Protein AF-A0A635JCV9-F1 (afdb_monomer)

Secondary structure (DSSP, 8-state):
-PPPPHHHHHHHHHHHHHHHHSTTS--HHHHHHHHHHHHHHHHHHHHHHHHHHHHHHHT--TT-TTTTSPPPHHHHHHHHHHHHTS-GGGHHHHHHHHHHHHT--HHHHHHHHHHTTSS-HHHHHHHHT-----

Foldseek 3Di:
DDDQDPVNLVVVLVVLVVVLVVPDPADPVRNVVSVVVNVVSVVVVVVVLQVQLVVQLVVDDPQQNNESPDDDPVLLVVLVVVVVPDDLVCNLVCLVVSCNVNSYQSLVSLVSVVVVVSDPPVVSVVSVPPDDDD

Mean predicted aligned error: 12.08 Å

Organism: Salmonella diarizonae (NCBI:txid59204)

Nearest PDB structures (foldseek):
  7lq4-assembly1_A  TM=3.399E-01  e=4.304E+00  Rubrobacter radiotolerans

Structure (mmCIF, N/CA/C/O backbone):
data_AF-A0A635JCV9-F1
#
_entry.id   AF-A0A635JCV9-F1
#
loop_
_atom_site.group_PDB
_atom_site.id
_atom_site.type_symbol
_atom_site.label_atom_id
_atom_site.label_alt_id
_atom_site.label_comp_id
_atom_site.label_asym_id
_atom_site.label_entity_id
_atom_site.label_seq_id
_atom_site.pdbx_PDB_ins_code
_atom_site.Cartn_x
_atom_site.Cartn_y
_atom_site.Cartn_z
_atom_site.occupancy
_atom_site.B_iso_or_equiv
_atom_site.auth_seq_id
_atom_site.auth_comp_id
_atom_site.auth_asym_id
_atom_site.auth_atom_id
_atom_site.pdbx_PDB_model_num
ATOM 1 N N . MET A 1 1 ? 9.361 24.421 -21.810 1.00 44.59 1 MET A N 1
ATOM 2 C CA . MET A 1 1 ? 9.298 22.979 -22.130 1.00 44.59 1 MET A CA 1
ATOM 3 C C . MET A 1 1 ? 7.906 22.465 -21.790 1.00 44.59 1 MET A C 1
ATOM 5 O O . MET A 1 1 ? 7.407 22.843 -20.732 1.00 44.59 1 MET A O 1
ATOM 9 N N . PRO A 1 2 ? 7.251 21.688 -22.666 1.00 59.66 2 PRO A N 1
ATOM 10 C CA . PRO A 1 2 ? 5.960 21.081 -22.352 1.00 59.66 2 PRO A CA 1
ATOM 11 C C . PRO A 1 2 ? 6.106 20.142 -21.145 1.00 59.66 2 PRO A C 1
ATOM 13 O O . PRO A 1 2 ? 7.031 19.335 -21.096 1.00 59.66 2 PRO A O 1
ATOM 16 N N . LYS A 1 3 ? 5.221 20.279 -20.152 1.00 76.88 3 LYS A N 1
ATOM 17 C CA . LYS A 1 3 ? 5.193 19.402 -18.975 1.00 76.88 3 LYS A CA 1
ATOM 18 C C . LYS A 1 3 ? 4.425 18.134 -19.332 1.00 76.88 3 LYS A C 1
ATOM 20 O O . LYS A 1 3 ? 3.281 18.217 -19.772 1.00 76.88 3 LYS A O 1
ATOM 25 N N . LEU A 1 4 ? 5.054 16.979 -19.148 1.00 77.00 4 LEU A N 1
ATOM 26 C CA . LEU A 1 4 ? 4.407 15.690 -19.362 1.00 77.00 4 LEU A CA 1
ATOM 27 C C . LEU A 1 4 ? 3.353 15.456 -18.269 1.00 77.00 4 LEU A C 1
ATOM 29 O O . LEU A 1 4 ? 3.616 15.678 -17.088 1.00 77.00 4 LEU A O 1
ATOM 33 N N . THR A 1 5 ? 2.158 15.008 -18.648 1.00 85.56 5 THR A N 1
ATOM 34 C CA . THR A 1 5 ? 1.140 14.578 -17.673 1.00 85.56 5 THR A CA 1
ATOM 35 C C . THR A 1 5 ? 1.467 13.182 -17.128 1.00 85.56 5 THR A C 1
ATOM 37 O O . THR A 1 5 ? 2.112 12.389 -17.814 1.00 85.56 5 THR A O 1
ATOM 40 N N . LYS A 1 6 ? 0.972 12.834 -15.926 1.00 80.62 6 LYS A N 1
ATOM 41 C CA . LYS A 1 6 ? 1.190 11.499 -15.323 1.00 80.62 6 LYS A CA 1
ATOM 42 C C . LYS A 1 6 ? 0.763 10.361 -16.264 1.00 80.62 6 LYS A C 1
ATOM 44 O O . LYS A 1 6 ? 1.511 9.418 -16.476 1.00 80.62 6 LYS A O 1
ATOM 49 N N . LYS A 1 7 ? -0.392 10.514 -16.921 1.00 85.25 7 LYS A N 1
ATOM 50 C CA . LYS A 1 7 ? -0.913 9.545 -17.899 1.00 85.25 7 LYS A CA 1
ATOM 51 C C . LYS A 1 7 ? 0.005 9.379 -19.116 1.00 85.25 7 LYS A C 1
ATOM 53 O O . LYS A 1 7 ? 0.166 8.276 -19.629 1.00 85.25 7 LYS A O 1
ATOM 58 N N . GLN A 1 8 ? 0.601 10.473 -19.594 1.00 85.56 8 GLN A N 1
ATOM 59 C CA . GLN A 1 8 ? 1.569 10.417 -20.692 1.00 85.56 8 GLN A CA 1
ATOM 60 C C . GLN A 1 8 ? 2.868 9.726 -20.264 1.00 85.56 8 GLN A C 1
ATOM 62 O O . GLN A 1 8 ? 3.436 8.984 -21.060 1.00 85.56 8 GLN A O 1
ATOM 67 N N . PHE A 1 9 ? 3.307 9.933 -19.021 1.00 86.38 9 PHE A N 1
ATOM 68 C CA . PHE A 1 9 ? 4.483 9.272 -18.459 1.00 86.38 9 PHE A CA 1
ATOM 69 C C . PHE A 1 9 ? 4.281 7.758 -18.307 1.00 86.38 9 PHE A C 1
ATOM 71 O O . PHE A 1 9 ? 5.086 6.987 -18.820 1.00 86.38 9 PHE A O 1
ATOM 78 N N . GLU A 1 10 ? 3.172 7.325 -17.701 1.00 85.44 10 GLU A N 1
ATOM 79 C CA . GLU A 1 10 ? 2.833 5.898 -17.568 1.00 85.44 10 GLU A CA 1
ATOM 80 C C . GLU A 1 10 ? 2.704 5.220 -18.938 1.00 85.44 10 GLU A C 1
ATOM 82 O O . GLU A 1 10 ? 3.252 4.142 -19.160 1.00 85.44 10 GLU A O 1
ATOM 87 N N . SER A 1 11 ? 2.052 5.883 -19.901 1.00 88.44 11 SER A N 1
ATOM 88 C CA . SER A 1 11 ? 1.952 5.366 -21.270 1.00 88.44 11 SER A CA 1
ATOM 89 C C . SER A 1 11 ? 3.322 5.200 -21.931 1.00 88.44 11 SER A C 1
ATOM 91 O O . SER A 1 11 ? 3.526 4.238 -22.669 1.00 88.44 11 SER A O 1
ATOM 93 N N . LEU A 1 12 ? 4.261 6.116 -21.679 1.00 86.94 12 LEU A N 1
ATOM 94 C CA . LEU A 1 12 ? 5.624 6.015 -22.194 1.00 86.94 12 LEU A CA 1
ATOM 95 C C . LEU A 1 12 ? 6.391 4.866 -21.527 1.00 86.94 12 LEU A C 1
ATOM 97 O O . LEU A 1 12 ? 7.044 4.099 -22.229 1.00 86.94 12 LEU A O 1
ATOM 101 N N . ARG A 1 13 ? 6.274 4.716 -20.202 1.00 87.06 13 ARG A N 1
ATOM 102 C CA . ARG A 1 13 ? 6.903 3.634 -19.428 1.00 87.06 13 ARG A CA 1
ATOM 103 C C . ARG A 1 13 ? 6.471 2.256 -19.935 1.00 87.06 13 ARG A C 1
ATOM 105 O O . ARG A 1 13 ? 7.323 1.407 -20.180 1.00 87.06 13 ARG A O 1
ATOM 112 N N . ILE A 1 14 ? 5.170 2.070 -20.168 1.00 87.88 14 ILE A N 1
ATOM 113 C CA . ILE A 1 14 ? 4.611 0.827 -20.724 1.00 87.88 14 ILE A CA 1
ATOM 114 C C . ILE A 1 14 ? 5.164 0.571 -22.127 1.00 87.88 14 ILE A C 1
ATOM 116 O O . ILE A 1 14 ? 5.719 -0.492 -22.373 1.00 87.88 14 ILE A O 1
ATOM 120 N N . LYS A 1 15 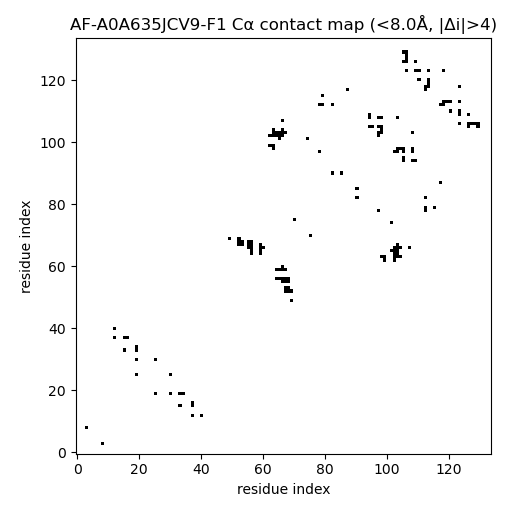? 5.124 1.568 -23.021 1.00 88.06 15 LYS A N 1
ATOM 121 C CA . LYS A 1 15 ? 5.655 1.425 -24.389 1.00 88.06 15 LYS A CA 1
ATOM 122 C C . LYS A 1 15 ? 7.141 1.066 -24.419 1.00 88.06 15 LYS A C 1
ATOM 124 O O . LYS A 1 15 ? 7.553 0.284 -25.267 1.00 88.06 15 LYS A O 1
ATOM 129 N N . LEU A 1 16 ? 7.944 1.637 -23.519 1.00 85.19 16 LEU A N 1
ATOM 130 C CA . LEU A 1 16 ? 9.365 1.299 -23.387 1.00 85.19 16 LEU A CA 1
ATOM 131 C C . LEU A 1 16 ? 9.560 -0.146 -22.910 1.00 85.19 16 LEU A C 1
ATOM 133 O O . LEU A 1 16 ? 10.458 -0.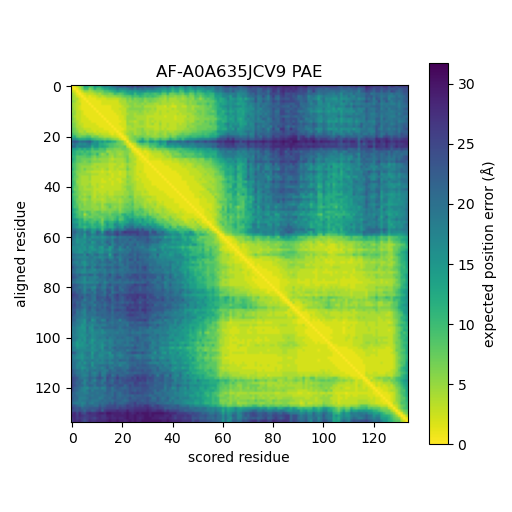830 -23.396 1.00 85.19 16 LEU A O 1
ATOM 137 N N . SER A 1 17 ? 8.716 -0.616 -21.988 1.00 86.31 17 SER A N 1
ATOM 138 C CA . SER A 1 17 ? 8.720 -2.004 -21.521 1.00 86.31 17 SER A CA 1
ATOM 139 C C . SER A 1 17 ? 8.308 -2.978 -22.631 1.00 86.31 17 SER A C 1
ATOM 141 O O . SER A 1 17 ? 9.022 -3.947 -22.877 1.00 86.31 17 SER A O 1
ATOM 143 N N . ASP A 1 18 ? 7.242 -2.674 -23.374 1.00 85.81 18 ASP A N 1
ATOM 144 C CA . ASP A 1 18 ? 6.771 -3.481 -24.507 1.00 85.81 18 ASP A CA 1
ATOM 145 C C . ASP A 1 18 ? 7.845 -3.603 -25.597 1.00 85.81 18 ASP A C 1
ATOM 147 O O . ASP A 1 18 ? 8.090 -4.689 -26.123 1.00 85.81 18 ASP A O 1
ATOM 151 N N . LEU A 1 19 ? 8.544 -2.500 -25.896 1.00 83.38 19 LEU A N 1
ATOM 152 C CA . LEU A 1 19 ? 9.650 -2.482 -26.855 1.00 83.38 19 LEU A CA 1
ATOM 153 C C . LEU A 1 19 ? 10.812 -3.391 -26.418 1.00 83.38 19 LEU A C 1
ATOM 155 O O . LEU A 1 19 ? 11.506 -3.954 -27.260 1.00 83.38 19 LEU A O 1
ATOM 159 N N . LEU A 1 20 ? 11.026 -3.544 -25.108 1.00 78.88 20 LEU A N 1
ATOM 160 C CA . LEU A 1 20 ? 12.043 -4.434 -24.551 1.00 78.88 20 LEU A CA 1
ATOM 161 C C . LEU A 1 20 ? 11.634 -5.915 -24.639 1.00 78.88 20 LEU A C 1
ATOM 163 O O . LEU A 1 20 ? 12.502 -6.774 -24.786 1.00 78.88 20 LEU A O 1
ATOM 167 N N . VAL A 1 21 ? 10.338 -6.218 -24.508 1.00 78.38 21 VAL A N 1
ATOM 168 C CA . VAL A 1 21 ? 9.788 -7.588 -24.531 1.00 78.38 21 VAL A CA 1
ATOM 169 C C . VAL A 1 21 ? 9.669 -8.122 -25.964 1.00 78.38 21 VAL A C 1
ATOM 171 O O . VAL A 1 21 ? 9.893 -9.309 -26.198 1.00 78.38 21 VAL A O 1
ATOM 174 N N . CYS A 1 22 ? 9.393 -7.254 -26.938 1.00 70.69 22 CYS A N 1
ATOM 175 C CA . CYS A 1 22 ? 9.376 -7.580 -28.366 1.00 70.69 22 CYS A CA 1
ATOM 176 C C . CYS A 1 22 ? 10.816 -7.678 -28.916 1.00 70.69 22 CYS A C 1
ATOM 178 O O . CYS A 1 22 ? 11.342 -6.760 -29.541 1.00 70.69 22 CYS A O 1
ATOM 180 N N . TYR A 1 23 ? 11.466 -8.804 -28.619 1.00 59.91 23 TYR A N 1
ATOM 181 C CA . TYR A 1 23 ? 12.923 -8.994 -28.611 1.00 59.91 23 TYR A CA 1
ATOM 182 C C . TYR A 1 23 ? 13.624 -9.067 -29.984 1.00 59.91 23 TYR A C 1
ATOM 184 O O . TYR A 1 23 ? 14.855 -9.096 -30.036 1.00 59.91 23 TYR A O 1
ATOM 192 N N . ASP A 1 24 ? 12.890 -9.087 -31.098 1.00 64.69 24 ASP A N 1
ATOM 193 C CA . ASP A 1 24 ? 13.456 -9.560 -32.371 1.00 64.69 24 ASP A CA 1
ATOM 194 C C . ASP A 1 24 ? 14.170 -8.486 -33.211 1.00 64.69 24 ASP A C 1
ATOM 196 O O . ASP A 1 24 ? 14.879 -8.826 -34.156 1.00 64.69 24 ASP A O 1
ATOM 200 N N . PHE A 1 25 ? 14.028 -7.195 -32.881 1.00 66.12 25 PHE A N 1
ATOM 201 C CA . PHE A 1 25 ? 14.506 -6.104 -33.751 1.00 66.12 25 PHE A CA 1
ATOM 202 C C . PHE A 1 25 ? 15.398 -5.052 -33.076 1.00 66.12 25 PHE A C 1
ATOM 204 O O . PHE A 1 25 ? 15.794 -4.087 -33.727 1.00 66.12 25 PHE A O 1
ATOM 211 N N . VAL A 1 26 ? 15.733 -5.217 -31.789 1.00 72.69 26 VAL A N 1
ATOM 212 C CA . VAL A 1 26 ? 16.506 -4.217 -31.030 1.00 72.69 26 VAL A CA 1
ATOM 213 C C . VAL A 1 26 ? 17.968 -4.670 -30.840 1.00 72.69 26 VAL A C 1
ATOM 215 O O . VAL A 1 26 ? 18.222 -5.703 -30.197 1.00 72.69 26 VAL A O 1
ATOM 218 N N . PRO A 1 27 ? 18.958 -3.913 -31.353 1.00 82.06 27 PRO A N 1
ATOM 219 C CA . PRO A 1 27 ? 20.380 -4.144 -31.098 1.00 82.06 27 PRO A CA 1
ATOM 220 C C . PRO A 1 27 ? 20.720 -4.221 -29.601 1.00 82.06 27 PRO A C 1
ATOM 222 O O . PRO A 1 27 ? 20.022 -3.673 -28.750 1.00 82.06 27 PRO A O 1
ATOM 225 N N . ALA A 1 28 ? 21.799 -4.926 -29.252 1.00 78.25 28 ALA A N 1
ATOM 226 C CA . ALA A 1 28 ? 22.190 -5.124 -27.851 1.00 78.25 28 ALA A CA 1
ATOM 227 C C . ALA A 1 28 ? 22.504 -3.803 -27.117 1.00 78.25 28 ALA A C 1
ATOM 229 O O . ALA A 1 28 ? 22.186 -3.670 -25.937 1.00 78.25 28 ALA A O 1
ATOM 230 N N . GLU A 1 29 ? 23.084 -2.829 -27.820 1.00 79.50 29 GLU A N 1
ATOM 231 C CA . GLU A 1 29 ? 23.387 -1.492 -27.294 1.00 79.50 29 GLU A CA 1
ATOM 232 C C . GLU A 1 29 ? 22.103 -0.702 -26.993 1.00 79.50 29 GLU A C 1
ATOM 234 O O . GLU A 1 29 ? 21.908 -0.228 -25.872 1.00 79.50 29 GLU A O 1
ATOM 239 N N . ASP A 1 30 ? 21.159 -0.690 -27.937 1.00 81.56 30 ASP A N 1
ATOM 240 C CA . ASP A 1 30 ? 19.849 -0.051 -27.772 1.00 81.56 30 ASP A CA 1
ATOM 241 C C . ASP A 1 30 ? 19.025 -0.691 -26.643 1.00 81.56 30 ASP A C 1
ATOM 243 O O . ASP A 1 30 ? 18.295 -0.003 -25.926 1.00 81.56 30 ASP A O 1
ATOM 247 N N . ARG A 1 31 ? 19.180 -2.001 -26.407 1.00 81.44 31 ARG A N 1
ATOM 248 C CA . ARG A 1 31 ? 18.541 -2.696 -25.277 1.00 81.44 31 ARG A CA 1
ATOM 249 C C . ARG A 1 31 ? 19.020 -2.186 -23.922 1.00 81.44 31 ARG A C 1
ATOM 251 O O . ARG A 1 31 ? 18.197 -2.036 -23.018 1.00 81.44 31 ARG A O 1
ATOM 258 N N . GLU A 1 32 ? 20.314 -1.928 -23.751 1.00 85.88 32 GLU A N 1
ATOM 259 C CA . GLU A 1 32 ? 20.816 -1.409 -22.473 1.00 85.88 32 GLU A CA 1
ATOM 260 C C . GLU A 1 32 ? 20.427 0.058 -22.264 1.00 85.88 32 GLU A C 1
ATOM 262 O O . GLU A 1 32 ? 20.108 0.459 -21.139 1.00 85.88 32 GLU A O 1
ATOM 267 N N . ILE A 1 33 ? 20.348 0.835 -23.348 1.00 86.88 33 ILE A N 1
ATOM 268 C CA . ILE A 1 33 ? 19.808 2.198 -23.321 1.00 86.88 33 ILE A CA 1
ATOM 269 C C . ILE A 1 33 ? 18.343 2.178 -22.865 1.00 86.88 33 ILE A C 1
ATOM 271 O O . ILE A 1 33 ? 17.978 2.916 -21.949 1.00 86.88 33 ILE A O 1
ATOM 275 N N . LEU A 1 34 ? 17.513 1.293 -23.424 1.00 84.31 34 LEU A N 1
ATOM 276 C CA . LEU A 1 34 ? 16.106 1.143 -23.033 1.00 84.31 34 LEU A CA 1
ATOM 277 C C . LEU A 1 34 ? 15.951 0.701 -21.574 1.00 84.31 34 LEU A C 1
ATOM 279 O O . LEU A 1 34 ? 15.156 1.283 -20.837 1.00 84.31 34 LEU A O 1
ATOM 283 N N . ARG A 1 35 ? 16.741 -0.280 -21.119 1.00 86.06 35 ARG A N 1
ATOM 284 C CA . ARG A 1 35 ? 16.755 -0.707 -19.707 1.00 86.06 35 ARG A CA 1
ATOM 285 C C . ARG A 1 35 ? 17.125 0.438 -18.778 1.00 86.06 35 ARG A C 1
ATOM 287 O O . ARG A 1 35 ? 16.480 0.631 -17.751 1.00 86.06 35 ARG A O 1
ATOM 294 N N . SER A 1 36 ? 18.145 1.207 -19.140 1.00 88.00 36 SER A N 1
ATOM 295 C CA . SER A 1 36 ? 18.578 2.368 -18.365 1.00 88.00 36 SER A CA 1
ATOM 296 C C . SER A 1 36 ? 17.506 3.458 -18.336 1.00 88.00 36 SER A C 1
ATOM 298 O O . SER A 1 36 ? 17.224 3.995 -17.267 1.00 88.00 36 SER A O 1
ATOM 300 N N . ALA A 1 37 ? 16.836 3.724 -19.460 1.00 87.88 37 ALA A N 1
ATOM 301 C CA . ALA A 1 37 ? 15.721 4.666 -19.531 1.00 87.88 37 ALA A CA 1
ATOM 302 C C . ALA A 1 37 ? 14.545 4.248 -18.631 1.00 87.88 37 ALA A C 1
ATOM 304 O O . ALA A 1 37 ? 13.986 5.094 -17.935 1.00 87.88 37 ALA A O 1
ATOM 305 N N . ILE A 1 38 ? 14.213 2.953 -18.582 1.00 85.81 38 ILE A N 1
ATOM 306 C CA . ILE A 1 38 ? 13.189 2.414 -17.674 1.00 85.81 38 ILE A CA 1
ATOM 307 C C . ILE A 1 38 ? 13.606 2.610 -16.209 1.00 85.81 38 ILE A C 1
ATOM 309 O O . ILE A 1 38 ? 12.833 3.158 -15.432 1.00 85.81 38 ILE A O 1
ATOM 313 N N . ARG A 1 39 ? 14.844 2.257 -15.827 1.00 88.75 39 ARG A N 1
ATOM 314 C CA . ARG A 1 39 ? 15.339 2.458 -14.446 1.00 88.75 39 ARG A CA 1
ATOM 315 C C . ARG A 1 39 ? 15.283 3.927 -14.017 1.00 88.75 39 ARG A C 1
ATOM 317 O O . ARG A 1 39 ? 14.936 4.227 -12.875 1.00 88.75 39 ARG A O 1
ATOM 324 N N . ILE A 1 40 ? 15.631 4.842 -14.923 1.00 89.31 40 ILE A N 1
ATOM 325 C CA . ILE A 1 40 ? 15.561 6.287 -14.675 1.00 89.31 40 ILE A CA 1
ATOM 326 C C . ILE A 1 40 ? 14.104 6.725 -14.507 1.00 89.31 40 ILE A C 1
ATOM 328 O O . ILE A 1 40 ? 13.804 7.451 -13.563 1.00 89.31 40 ILE A O 1
ATOM 332 N N . ALA A 1 41 ? 13.196 6.269 -15.374 1.00 85.69 41 ALA A N 1
ATOM 333 C CA . ALA A 1 41 ? 11.771 6.568 -15.261 1.00 85.69 41 ALA A CA 1
ATOM 334 C C . ALA A 1 41 ? 11.197 6.094 -13.913 1.00 85.69 41 ALA A C 1
ATOM 336 O O . ALA A 1 41 ? 10.550 6.874 -13.215 1.00 85.69 41 ALA A O 1
ATOM 337 N N . ASP A 1 42 ? 11.516 4.867 -13.504 1.00 84.81 42 ASP A N 1
ATOM 338 C CA . ASP A 1 42 ? 11.112 4.305 -12.212 1.00 84.81 42 ASP A CA 1
ATOM 339 C C . ASP A 1 42 ? 11.664 5.134 -11.043 1.00 84.81 42 ASP A C 1
ATOM 341 O O . ASP A 1 42 ? 10.948 5.452 -10.095 1.00 84.81 42 ASP A O 1
ATOM 345 N N . SER A 1 43 ? 12.928 5.556 -11.133 1.00 84.56 43 SER A N 1
ATOM 346 C CA . SER A 1 43 ? 13.569 6.391 -10.109 1.00 84.56 43 SER A CA 1
ATOM 347 C C . SER A 1 43 ? 12.919 7.774 -9.988 1.00 84.56 43 SER A C 1
ATOM 349 O O . SER A 1 43 ? 12.769 8.283 -8.878 1.00 84.56 43 SER A O 1
ATOM 351 N N . ILE A 1 44 ? 12.505 8.380 -11.107 1.00 85.50 44 ILE A N 1
ATOM 352 C CA . ILE A 1 44 ? 11.787 9.665 -11.120 1.00 85.50 44 ILE A CA 1
ATOM 353 C C . ILE A 1 44 ? 10.414 9.523 -10.452 1.00 85.50 44 ILE A C 1
ATOM 355 O O . ILE A 1 44 ? 10.025 10.396 -9.679 1.00 85.50 44 ILE A O 1
ATOM 359 N N . GLU A 1 45 ? 9.691 8.434 -10.717 1.00 82.19 45 GLU A N 1
ATOM 360 C CA . GLU A 1 45 ? 8.392 8.167 -10.089 1.00 82.19 45 GLU A CA 1
ATOM 361 C C . GLU A 1 45 ? 8.533 7.985 -8.571 1.00 82.19 45 GLU A C 1
ATOM 363 O O . GLU A 1 45 ? 7.836 8.651 -7.804 1.00 82.19 45 GLU A O 1
ATOM 368 N N . ILE A 1 46 ? 9.514 7.188 -8.134 1.00 80.69 46 ILE A 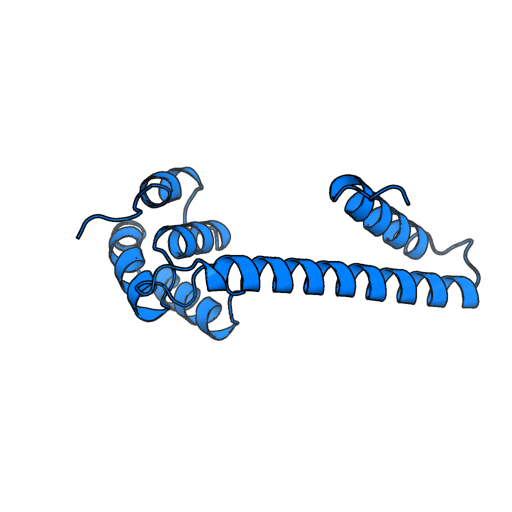N 1
ATOM 369 C CA . ILE A 1 46 ? 9.832 6.999 -6.712 1.00 80.69 46 ILE A CA 1
ATOM 370 C C . ILE A 1 46 ? 10.174 8.337 -6.044 1.00 80.69 46 ILE A C 1
ATOM 372 O O . ILE A 1 46 ? 9.714 8.604 -4.933 1.00 80.69 46 ILE A O 1
ATOM 376 N N . GLN A 1 47 ? 10.970 9.186 -6.698 1.00 78.88 47 GLN A N 1
ATOM 377 C CA . GLN A 1 47 ? 11.341 10.491 -6.151 1.00 78.88 47 GLN A CA 1
ATOM 378 C C . GLN A 1 47 ? 10.131 11.428 -6.048 1.00 78.88 47 GLN A C 1
ATOM 380 O O . GLN A 1 47 ? 9.936 12.052 -5.008 1.00 78.88 47 GLN A O 1
ATOM 385 N N . ALA A 1 48 ? 9.281 11.477 -7.075 1.00 80.06 48 ALA A N 1
ATOM 386 C CA . ALA A 1 48 ? 8.077 12.301 -7.067 1.00 80.06 48 ALA A CA 1
ATOM 387 C C . ALA A 1 48 ? 7.072 11.858 -5.987 1.00 80.06 48 ALA A C 1
ATOM 389 O O . ALA A 1 48 ? 6.421 12.699 -5.358 1.00 80.06 48 ALA A O 1
ATOM 390 N N . ASP A 1 49 ? 6.938 10.551 -5.744 1.00 78.81 49 ASP A N 1
ATOM 391 C CA . ASP A 1 49 ? 6.104 10.044 -4.654 1.00 78.81 49 ASP A CA 1
ATOM 392 C C . ASP A 1 49 ? 6.711 10.327 -3.276 1.00 78.81 49 ASP A C 1
ATOM 394 O O . ASP A 1 49 ? 5.962 10.669 -2.359 1.00 78.81 49 ASP A O 1
ATOM 398 N N . LYS A 1 50 ? 8.043 10.289 -3.130 1.00 74.81 50 LYS A N 1
ATOM 399 C CA . LYS A 1 50 ? 8.728 10.744 -1.907 1.00 74.81 50 LYS A CA 1
ATOM 400 C C . LYS A 1 50 ? 8.499 12.231 -1.645 1.00 74.81 50 LYS A C 1
ATOM 402 O O . LYS A 1 50 ? 8.084 12.581 -0.549 1.00 74.81 50 LYS A O 1
ATOM 407 N N . GLU A 1 51 ? 8.672 13.099 -2.640 1.00 75.00 51 GLU A N 1
ATOM 408 C CA . GLU A 1 51 ? 8.430 14.543 -2.491 1.00 75.00 51 GLU A CA 1
ATOM 409 C C . GLU A 1 51 ? 6.966 14.842 -2.132 1.00 75.00 51 GLU A C 1
ATOM 411 O O . GLU A 1 51 ? 6.681 15.663 -1.258 1.00 75.00 51 GLU A O 1
ATOM 416 N N . ARG A 1 52 ? 6.011 14.129 -2.749 1.00 73.50 52 ARG A N 1
ATOM 417 C CA . ARG A 1 52 ? 4.587 14.239 -2.401 1.00 73.50 52 ARG A CA 1
ATOM 418 C C . ARG A 1 52 ? 4.309 13.740 -0.982 1.00 73.50 52 ARG A C 1
ATOM 420 O O . ARG A 1 52 ? 3.474 14.323 -0.289 1.00 73.50 52 ARG A O 1
ATOM 427 N N . ALA A 1 53 ? 4.956 12.655 -0.565 1.00 67.50 53 ALA A N 1
ATOM 428 C CA . ALA A 1 53 ? 4.857 12.135 0.791 1.00 67.50 53 ALA A CA 1
ATOM 429 C C . ALA A 1 53 ? 5.417 13.134 1.813 1.00 67.50 53 ALA A C 1
ATOM 431 O O . ALA A 1 53 ? 4.762 13.404 2.813 1.00 67.50 53 ALA A O 1
ATOM 432 N N . GLU A 1 54 ? 6.562 13.754 1.528 1.00 65.94 54 GLU A N 1
ATOM 433 C CA . GLU A 1 54 ? 7.175 14.790 2.365 1.00 65.94 54 GLU A CA 1
ATOM 434 C C . GLU A 1 54 ? 6.318 16.060 2.453 1.00 65.94 54 GLU A C 1
ATOM 436 O O . GLU A 1 54 ? 6.178 16.636 3.532 1.00 65.94 54 GLU A O 1
ATOM 441 N N . GLU A 1 55 ? 5.704 16.504 1.351 1.00 67.75 55 GLU A N 1
ATOM 442 C CA . GLU A 1 55 ? 4.784 17.649 1.378 1.00 67.75 55 GLU A CA 1
ATOM 443 C C . GLU A 1 55 ? 3.537 17.351 2.225 1.00 67.75 55 GLU A C 1
ATOM 445 O O . GLU A 1 55 ? 3.078 18.205 2.989 1.00 67.75 55 GLU A O 1
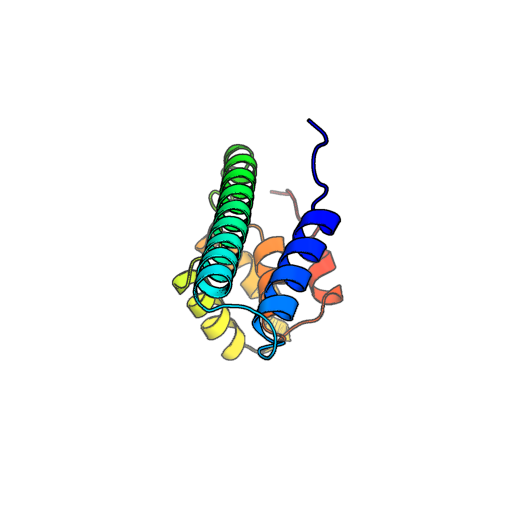ATOM 450 N N . LYS A 1 56 ? 3.001 16.129 2.125 1.00 62.47 56 LYS A N 1
ATOM 451 C CA . LYS A 1 56 ? 1.878 15.677 2.956 1.00 62.47 56 LYS A CA 1
ATOM 452 C C . LYS A 1 56 ? 2.277 15.537 4.425 1.00 62.47 56 LYS A C 1
ATOM 454 O O . LYS A 1 56 ? 1.514 15.973 5.278 1.00 62.47 56 LYS A O 1
ATOM 459 N N . ALA A 1 57 ? 3.474 15.024 4.708 1.00 59.81 57 ALA A N 1
ATOM 460 C CA . ALA A 1 57 ? 4.010 14.896 6.060 1.00 59.81 57 ALA A CA 1
ATOM 461 C C . ALA A 1 57 ? 4.234 16.267 6.724 1.00 59.81 57 ALA A C 1
ATOM 463 O O . ALA A 1 57 ? 3.916 16.445 7.893 1.00 59.81 57 ALA A O 1
ATOM 464 N N . LYS A 1 58 ? 4.682 17.287 5.977 1.00 59.59 58 LYS A N 1
ATOM 465 C CA . LYS A 1 58 ? 4.806 18.672 6.486 1.00 59.59 58 LYS A CA 1
ATOM 466 C C . LYS A 1 58 ? 3.468 19.311 6.877 1.00 59.59 58 LYS A C 1
ATOM 468 O O . LYS A 1 58 ? 3.459 20.264 7.649 1.00 59.59 58 LYS A O 1
ATOM 473 N N . LYS A 1 59 ? 2.352 18.817 6.333 1.00 63.19 59 LYS A N 1
ATOM 474 C CA . LYS A 1 59 ? 0.978 19.246 6.655 1.00 63.19 59 LYS A CA 1
ATOM 475 C C . LYS A 1 59 ? 0.255 18.245 7.566 1.00 63.19 59 LYS A C 1
ATOM 477 O O . LYS A 1 59 ? -0.945 18.403 7.788 1.00 63.19 59 LYS A O 1
ATOM 482 N N . ALA A 1 60 ? 0.942 17.203 8.039 1.00 62.72 60 ALA A N 1
ATOM 483 C CA . ALA A 1 60 ? 0.333 16.166 8.852 1.00 62.72 60 ALA A CA 1
ATOM 484 C C . ALA A 1 60 ? -0.044 16.715 10.232 1.00 62.72 60 ALA A C 1
ATOM 486 O O . ALA A 1 60 ? 0.698 17.481 10.847 1.00 62.72 60 ALA A O 1
ATOM 487 N N . ASP A 1 61 ? -1.218 16.309 10.705 1.00 71.62 61 ASP A N 1
ATOM 488 C CA . ASP A 1 61 ? -1.673 16.593 12.061 1.00 71.62 61 ASP A CA 1
ATOM 489 C C . ASP A 1 61 ? -0.662 16.012 13.073 1.00 71.62 61 ASP A C 1
ATOM 491 O O . ASP A 1 61 ? -0.256 14.857 12.906 1.00 71.62 61 ASP A O 1
ATOM 495 N N . PRO A 1 62 ? -0.267 16.746 14.132 1.00 76.06 62 PRO A N 1
ATOM 496 C CA . PRO A 1 62 ? 0.622 16.234 15.178 1.00 76.06 62 PRO A CA 1
ATOM 497 C C . PRO A 1 62 ? 0.175 14.906 15.811 1.00 76.06 62 PRO A C 1
ATOM 499 O O . PRO A 1 62 ? 1.009 14.165 16.326 1.00 76.06 62 PRO A O 1
ATOM 502 N N . ARG A 1 63 ? -1.125 14.582 15.774 1.00 78.38 63 ARG A N 1
ATOM 503 C CA . ARG A 1 63 ? -1.688 13.303 16.246 1.00 78.38 63 ARG A CA 1
ATOM 504 C C . ARG A 1 63 ? -1.334 12.122 15.337 1.00 78.38 63 ARG A C 1
ATOM 506 O O . ARG A 1 63 ? -1.352 10.979 15.789 1.00 78.38 63 ARG A O 1
ATOM 513 N N . TYR A 1 64 ? -1.019 12.391 14.071 1.00 82.94 64 TYR A N 1
ATOM 514 C CA . TYR A 1 64 ? -0.708 11.397 13.047 1.00 82.94 64 TYR A CA 1
ATOM 515 C C . TYR A 1 64 ? 0.580 11.775 12.294 1.00 82.94 64 TYR A C 1
ATOM 517 O O . TYR A 1 64 ? 0.529 12.099 11.104 1.00 82.94 64 TYR A O 1
ATOM 525 N N . PRO A 1 65 ? 1.749 11.718 12.960 1.00 81.88 65 PRO A N 1
ATOM 526 C CA . PRO A 1 65 ? 3.023 12.170 12.392 1.00 81.88 65 PRO A CA 1
ATOM 527 C C . PRO A 1 65 ? 3.454 11.384 11.145 1.00 81.88 65 PRO A C 1
ATOM 529 O O . PRO A 1 65 ? 4.203 11.902 10.322 1.00 81.88 65 PRO A O 1
ATOM 532 N N . ASN A 1 66 ? 2.948 10.159 10.973 1.00 84.38 66 ASN A N 1
ATOM 533 C CA . ASN A 1 66 ? 3.253 9.298 9.833 1.00 84.38 66 ASN A CA 1
ATOM 534 C C . ASN A 1 66 ? 2.207 9.399 8.711 1.00 84.38 66 ASN A C 1
ATOM 536 O O . ASN A 1 66 ? 2.231 8.625 7.748 1.00 84.38 66 ASN A O 1
ATOM 540 N N . ALA A 1 67 ? 1.270 10.350 8.796 1.00 80.81 67 ALA A N 1
ATOM 541 C CA . ALA A 1 67 ? 0.284 10.570 7.749 1.00 80.81 67 ALA A CA 1
ATOM 542 C C . ALA A 1 67 ? 0.959 11.009 6.437 1.00 80.81 67 ALA A C 1
ATOM 544 O O . ALA A 1 67 ? 1.609 12.047 6.350 1.00 80.81 67 ALA A O 1
ATOM 545 N N . GLY A 1 68 ? 0.775 10.206 5.387 1.00 74.25 68 GLY A N 1
ATOM 546 C CA . GLY A 1 68 ? 1.345 10.468 4.065 1.00 74.25 68 GLY A CA 1
ATOM 547 C C . GLY A 1 68 ? 2.774 9.961 3.863 1.00 74.25 68 GLY A C 1
ATOM 548 O O . GLY A 1 68 ? 3.223 9.967 2.721 1.00 74.25 68 GLY A O 1
ATOM 549 N N . ILE A 1 69 ? 3.446 9.462 4.905 1.00 81.88 69 ILE A N 1
ATOM 550 C CA . ILE A 1 69 ? 4.752 8.795 4.795 1.00 81.88 69 ILE A CA 1
ATOM 551 C C . ILE A 1 69 ? 4.563 7.419 4.123 1.00 81.88 69 ILE A C 1
ATOM 553 O O . ILE A 1 69 ? 3.547 6.759 4.379 1.00 81.88 69 ILE A O 1
ATOM 557 N N . PRO A 1 70 ? 5.486 6.943 3.263 1.00 84.38 70 PRO A N 1
ATOM 558 C CA . PRO A 1 70 ? 5.400 5.603 2.682 1.00 84.38 70 PRO A CA 1
ATOM 559 C C . PRO A 1 70 ? 5.328 4.525 3.770 1.00 84.38 70 PRO A C 1
ATOM 561 O O . PRO A 1 70 ? 5.946 4.663 4.826 1.00 84.38 70 PRO A O 1
ATOM 564 N N . TRP A 1 71 ? 4.542 3.475 3.537 1.00 86.31 71 TRP A N 1
ATOM 565 C CA . TRP A 1 71 ? 4.441 2.338 4.456 1.00 86.31 71 TRP A CA 1
ATOM 566 C C . TRP A 1 71 ? 5.770 1.593 4.534 1.00 86.31 71 TRP A C 1
ATOM 568 O O . TRP A 1 71 ? 6.357 1.296 3.495 1.00 86.31 71 TRP A O 1
ATOM 578 N N . GLN A 1 72 ? 6.219 1.305 5.751 1.00 87.75 72 GLN A N 1
ATOM 579 C CA . GLN A 1 72 ? 7.357 0.424 5.992 1.00 87.75 72 GLN A CA 1
ATOM 580 C C . GLN A 1 72 ? 6.902 -1.041 6.022 1.00 87.75 72 GLN A C 1
ATOM 582 O O . GLN A 1 72 ? 5.725 -1.337 6.256 1.00 87.75 72 GLN A O 1
ATOM 587 N N . ASP A 1 73 ? 7.833 -1.960 5.780 1.00 87.31 73 ASP A N 1
ATOM 588 C CA . ASP A 1 73 ? 7.552 -3.399 5.718 1.00 87.31 73 ASP A CA 1
ATOM 589 C C . ASP A 1 73 ? 7.118 -3.955 7.089 1.00 87.31 73 ASP A C 1
ATOM 591 O O . ASP A 1 73 ? 6.226 -4.798 7.196 1.00 87.31 73 ASP A O 1
ATOM 595 N N . GLU A 1 74 ? 7.647 -3.385 8.174 1.00 88.38 74 GLU A N 1
ATOM 596 C CA . GLU A 1 74 ? 7.264 -3.742 9.540 1.00 88.38 74 GLU A CA 1
ATOM 597 C C . GLU A 1 74 ? 5.832 -3.295 9.864 1.00 88.38 74 GLU A C 1
ATOM 599 O O . GLU A 1 74 ? 5.084 -4.018 10.524 1.00 88.38 74 GLU A O 1
ATOM 604 N N . GLU A 1 75 ? 5.419 -2.116 9.378 1.00 89.25 75 GLU A N 1
ATOM 605 C CA . GLU A 1 75 ? 4.040 -1.631 9.523 1.00 89.25 75 GLU A CA 1
ATOM 606 C C . GLU A 1 75 ? 3.069 -2.531 8.753 1.00 89.25 75 GLU A C 1
ATOM 608 O O . GLU A 1 75 ? 1.968 -2.809 9.229 1.00 89.25 75 GLU A O 1
ATOM 613 N N . TYR A 1 76 ? 3.482 -2.989 7.568 1.00 86.75 76 TYR A N 1
ATOM 614 C CA . TYR A 1 76 ? 2.713 -3.919 6.750 1.00 86.75 76 TYR A CA 1
ATOM 615 C C . TYR A 1 76 ? 2.495 -5.246 7.474 1.00 86.75 76 TYR A C 1
ATOM 617 O O . TYR A 1 76 ? 1.351 -5.669 7.638 1.00 86.75 76 TYR A O 1
ATOM 625 N N . THR A 1 77 ? 3.585 -5.852 7.944 1.00 88.50 77 THR A N 1
ATOM 626 C CA . THR A 1 77 ? 3.566 -7.132 8.658 1.00 88.50 77 THR A CA 1
ATOM 627 C C . THR A 1 77 ? 2.699 -7.040 9.909 1.00 88.50 77 THR A C 1
ATOM 629 O O . THR A 1 77 ? 1.847 -7.889 10.134 1.00 88.50 77 THR A O 1
ATOM 632 N N . LEU A 1 78 ? 2.817 -5.953 10.677 1.00 90.00 78 LEU A N 1
ATOM 633 C CA . LEU A 1 78 ? 2.009 -5.748 11.878 1.00 90.00 78 LEU A CA 1
ATOM 634 C C . LEU A 1 78 ? 0.510 -5.652 11.577 1.00 90.00 78 LEU A C 1
ATOM 636 O O . LEU A 1 78 ? -0.294 -6.215 12.320 1.00 90.00 78 LEU A O 1
ATOM 640 N N . VAL A 1 79 ? 0.120 -4.916 10.530 1.00 90.25 79 VAL A N 1
ATOM 641 C CA . VAL A 1 79 ? -1.295 -4.822 10.142 1.00 90.25 79 VAL A CA 1
ATOM 642 C C . VAL A 1 79 ? -1.794 -6.182 9.673 1.00 90.25 79 VAL A C 1
ATOM 644 O O . VAL A 1 79 ? -2.852 -6.600 10.126 1.00 90.25 79 VAL A O 1
ATOM 647 N N . HIS A 1 80 ? -1.031 -6.868 8.821 1.00 89.00 80 HIS A N 1
ATOM 648 C CA . HIS A 1 80 ? -1.371 -8.187 8.293 1.00 89.00 80 HIS A CA 1
ATOM 649 C C . HIS A 1 80 ? -1.557 -9.225 9.411 1.00 89.00 80 HIS A C 1
ATOM 651 O O . HIS A 1 80 ? -2.619 -9.831 9.520 1.00 89.00 80 HIS A O 1
ATOM 657 N N . ASP A 1 81 ? -0.570 -9.368 10.296 1.00 89.19 81 ASP A N 1
ATOM 658 C CA . ASP A 1 81 ? -0.615 -10.324 11.404 1.00 89.19 81 ASP A CA 1
ATOM 659 C C . ASP A 1 81 ? -1.775 -10.036 12.359 1.00 89.19 81 ASP A C 1
ATOM 661 O O . ASP A 1 81 ? -2.407 -10.960 12.866 1.00 89.19 81 ASP A O 1
ATOM 665 N N . LEU A 1 82 ? -2.090 -8.764 12.615 1.00 87.38 82 LEU A N 1
ATOM 666 C CA . LEU A 1 82 ? -3.210 -8.423 13.486 1.00 87.38 82 LEU A CA 1
ATOM 667 C C . LEU A 1 82 ? -4.551 -8.792 12.841 1.00 87.38 82 LEU A C 1
ATOM 669 O O . LEU A 1 82 ? -5.382 -9.412 13.499 1.00 87.38 82 LEU A O 1
ATOM 673 N N . ILE A 1 83 ? -4.769 -8.414 11.577 1.00 86.69 83 ILE A N 1
ATOM 674 C CA . ILE A 1 83 ? -6.065 -8.622 10.915 1.00 86.69 83 ILE A CA 1
ATOM 675 C C . ILE A 1 83 ? -6.331 -10.083 10.550 1.00 86.69 83 ILE A C 1
ATOM 677 O O . ILE A 1 83 ? -7.488 -10.481 10.456 1.00 86.69 83 ILE A O 1
ATOM 681 N N . ASP A 1 84 ? -5.296 -10.898 10.352 1.00 85.88 84 ASP A N 1
ATOM 682 C CA . ASP A 1 84 ? -5.466 -12.330 10.086 1.00 85.88 84 ASP A CA 1
ATOM 683 C C . ASP A 1 84 ? -5.928 -13.106 11.322 1.00 85.88 84 ASP A C 1
ATOM 685 O O . ASP A 1 84 ? -6.589 -14.135 11.193 1.00 85.88 84 ASP A O 1
ATOM 689 N N . ASN A 1 85 ? -5.635 -12.596 12.520 1.00 84.31 85 ASN A N 1
ATOM 690 C CA . ASN A 1 85 ? -5.944 -13.267 13.781 1.00 84.31 85 ASN A CA 1
ATOM 691 C C . ASN A 1 85 ? -7.253 -12.803 14.446 1.00 84.31 85 ASN A C 1
ATOM 693 O O . ASN A 1 85 ? -7.601 -13.330 15.503 1.00 84.31 85 ASN A O 1
ATOM 697 N N . ILE A 1 86 ? -7.979 -11.843 13.862 1.00 85.19 86 ILE A N 1
ATOM 698 C CA . ILE A 1 86 ? -9.235 -11.313 14.422 1.00 85.19 86 ILE A CA 1
ATOM 699 C C . ILE A 1 86 ? -10.426 -11.541 13.476 1.00 85.19 86 ILE A C 1
ATOM 701 O O . ILE A 1 86 ? -10.247 -11.587 12.254 1.00 85.19 86 ILE A O 1
ATOM 705 N N . PRO A 1 87 ? -11.651 -11.682 14.015 1.00 84.31 87 PRO A N 1
ATOM 706 C CA . PRO A 1 87 ? -12.858 -11.774 13.202 1.00 84.31 87 PRO A CA 1
ATOM 707 C C . PRO A 1 87 ? -13.184 -10.435 12.529 1.00 84.31 87 PRO A C 1
ATOM 709 O O . PRO A 1 87 ? -12.878 -9.364 13.057 1.00 84.31 87 PRO A O 1
ATOM 712 N N . ASP A 1 88 ? -13.865 -10.499 11.383 1.00 81.19 88 ASP A N 1
ATOM 713 C CA . ASP A 1 88 ? -14.167 -9.330 10.546 1.00 81.19 88 ASP A CA 1
ATOM 714 C C . ASP A 1 88 ? -14.971 -8.243 11.294 1.00 81.19 88 ASP A C 1
ATOM 716 O O . ASP A 1 88 ? -14.785 -7.047 11.067 1.00 81.19 88 ASP A O 1
ATOM 720 N N . GLU A 1 89 ? -15.808 -8.655 12.250 1.00 82.69 89 GLU A N 1
ATOM 721 C CA . GLU A 1 89 ? -16.623 -7.789 13.115 1.00 82.69 89 GLU A CA 1
ATOM 722 C C . GLU A 1 89 ? -15.779 -6.913 14.058 1.00 82.69 89 GLU A C 1
ATOM 724 O O . GLU A 1 89 ? -16.197 -5.824 14.451 1.00 82.69 89 GLU A O 1
ATOM 729 N N . GLU A 1 90 ? -14.570 -7.357 14.407 1.00 84.00 90 GLU A N 1
ATOM 730 C CA . GLU A 1 90 ? -13.671 -6.647 15.319 1.00 84.00 90 GLU A CA 1
ATOM 731 C C . GLU A 1 90 ? -12.656 -5.757 14.593 1.00 84.00 90 GLU A C 1
ATOM 733 O O . GLU A 1 90 ? -11.978 -4.946 15.235 1.00 84.00 90 GLU A O 1
ATOM 738 N N . ILE A 1 91 ? -12.554 -5.861 13.263 1.00 85.50 91 ILE A N 1
ATOM 739 C CA . ILE A 1 91 ? -11.569 -5.116 12.470 1.00 85.50 91 ILE A CA 1
ATOM 740 C C . ILE A 1 91 ? -11.744 -3.605 12.668 1.00 85.50 91 ILE A C 1
ATOM 742 O O . ILE A 1 91 ? -10.754 -2.905 12.884 1.00 85.50 91 ILE A O 1
ATOM 746 N N . GLU A 1 92 ? -12.980 -3.091 12.676 1.00 84.94 92 GLU A N 1
ATOM 747 C CA . GLU A 1 92 ? -13.259 -1.656 12.858 1.00 84.94 92 GLU A CA 1
ATOM 748 C C . GLU A 1 92 ? -12.709 -1.113 1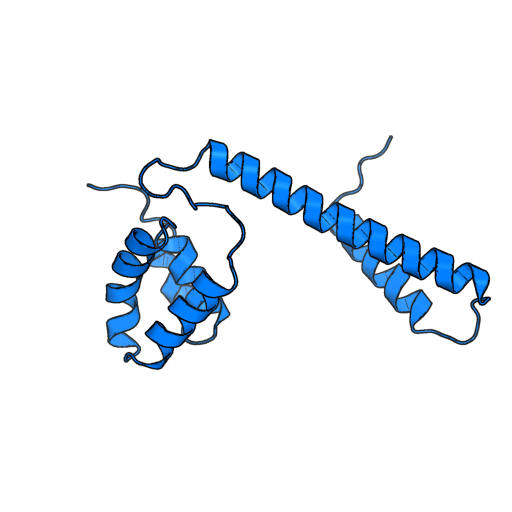4.190 1.00 84.94 92 GLU A C 1
ATOM 750 O O . GLU A 1 92 ? -12.054 -0.065 14.212 1.00 84.94 92 GLU A O 1
ATOM 755 N N . SER A 1 93 ? -12.900 -1.845 15.289 1.00 84.31 93 SER A N 1
ATOM 756 C CA . SER A 1 93 ? -12.395 -1.463 16.616 1.00 84.31 93 SER A CA 1
ATOM 757 C C . SER A 1 93 ? -10.865 -1.370 16.637 1.00 84.31 93 SER A C 1
ATOM 759 O O . SER A 1 93 ? -10.289 -0.476 17.269 1.00 84.31 93 SER A O 1
ATOM 761 N N . HIS A 1 94 ? -10.194 -2.241 15.881 1.00 87.81 94 HIS A N 1
ATOM 762 C CA . HIS A 1 94 ? -8.737 -2.287 15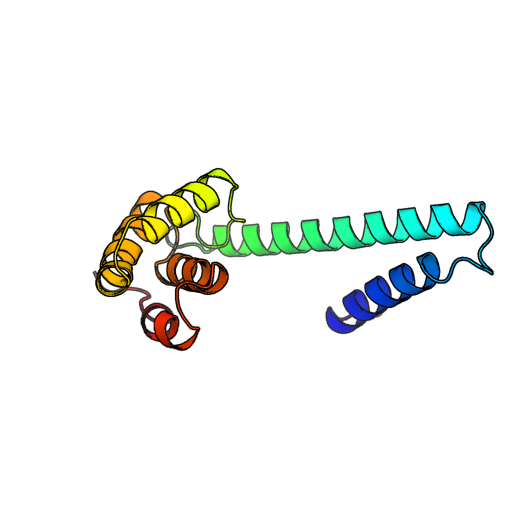.790 1.00 87.81 94 HIS A CA 1
ATOM 763 C C . HIS A 1 94 ? -8.143 -1.190 14.893 1.00 87.81 94 HIS A C 1
ATOM 765 O O . HIS A 1 94 ? -6.991 -0.801 15.105 1.00 87.81 94 HIS A O 1
ATOM 771 N N . VAL A 1 95 ? -8.915 -0.607 13.964 1.00 88.62 95 VAL A N 1
ATOM 772 C CA . VAL A 1 95 ? -8.458 0.514 13.114 1.00 88.62 95 VAL A CA 1
ATOM 773 C C . VAL A 1 95 ? -7.980 1.693 13.961 1.00 88.62 95 VAL A C 1
ATOM 775 O O . VAL A 1 95 ? -6.909 2.249 13.713 1.00 88.62 95 VAL A O 1
ATOM 778 N N . THR A 1 96 ? -8.744 2.071 14.987 1.00 86.50 96 THR A N 1
ATOM 779 C CA . THR A 1 96 ? -8.411 3.221 15.847 1.00 86.50 96 THR A CA 1
ATOM 780 C C . THR A 1 96 ? -7.152 2.961 16.673 1.00 86.50 96 THR A C 1
ATOM 782 O O . THR A 1 96 ? -6.333 3.861 16.876 1.00 86.50 96 THR A O 1
ATOM 785 N N . TRP A 1 97 ? -6.970 1.723 17.132 1.00 87.81 97 TRP A N 1
ATOM 786 C CA . TRP A 1 97 ? -5.775 1.320 17.867 1.00 87.81 97 TRP A CA 1
ATOM 787 C C . TRP A 1 97 ? -4.530 1.327 16.970 1.00 87.81 97 TRP A C 1
ATOM 789 O O . TRP A 1 97 ? -3.514 1.919 17.339 1.00 87.81 97 TRP A O 1
ATOM 799 N N . LEU A 1 98 ? -4.629 0.761 15.763 1.00 90.12 98 LEU A N 1
ATOM 800 C CA . LEU A 1 98 ? -3.561 0.774 14.757 1.00 90.12 98 LEU A CA 1
ATOM 801 C C . LEU A 1 98 ? -3.179 2.198 14.352 1.00 90.12 98 LEU A C 1
ATOM 803 O O . LEU A 1 98 ? -1.995 2.512 14.251 1.00 90.12 98 LEU A O 1
ATOM 807 N N . ALA A 1 99 ? -4.169 3.075 14.184 1.00 88.75 99 ALA A N 1
ATOM 808 C CA . ALA A 1 99 ? -3.952 4.479 13.859 1.00 88.75 99 ALA A CA 1
ATOM 809 C C . ALA A 1 99 ? -3.084 5.180 14.917 1.00 88.75 99 ALA A C 1
ATOM 811 O O . ALA A 1 99 ? -2.108 5.851 14.581 1.00 88.75 99 ALA A O 1
ATOM 812 N N . LYS A 1 100 ? -3.387 4.964 16.205 1.00 86.50 100 LYS A N 1
ATOM 813 C CA . LYS A 1 100 ? -2.593 5.501 17.322 1.00 86.50 100 LYS A CA 1
ATOM 814 C C . LYS A 1 100 ? -1.202 4.872 17.393 1.00 86.50 100 LYS A C 1
ATOM 816 O O . LYS A 1 100 ? -0.226 5.588 17.583 1.00 86.50 100 LYS A O 1
ATOM 821 N N . LYS A 1 101 ? -1.100 3.550 17.222 1.00 89.25 101 LYS A N 1
ATOM 822 C CA . LYS A 1 101 ? 0.170 2.817 17.334 1.00 89.25 101 LYS A CA 1
ATOM 823 C C . LYS A 1 101 ? 1.155 3.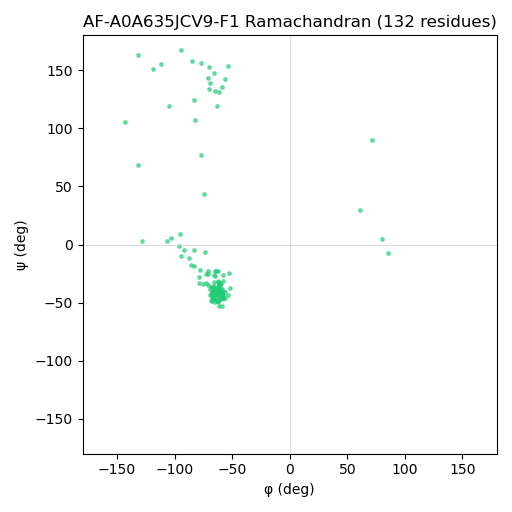161 16.216 1.00 89.25 101 LYS A C 1
ATOM 825 O O . LYS A 1 101 ? 2.341 3.307 16.482 1.00 89.25 101 LYS A O 1
ATOM 830 N N . LEU A 1 102 ? 0.664 3.292 14.986 1.00 89.19 102 LEU A N 1
ATOM 831 C CA . LEU A 1 102 ? 1.480 3.590 13.806 1.00 89.19 102 LEU A CA 1
ATOM 832 C C . LEU A 1 102 ? 1.583 5.093 13.524 1.00 89.19 102 LEU A C 1
ATOM 834 O O . LEU A 1 102 ? 2.290 5.493 12.604 1.00 89.19 102 LEU A O 1
ATOM 838 N N . GLY A 1 103 ? 0.869 5.940 14.274 1.00 87.38 103 GLY A N 1
ATOM 839 C CA . GLY A 1 103 ? 0.821 7.381 14.026 1.00 87.38 103 GLY A CA 1
ATOM 840 C C . GLY A 1 103 ? 0.254 7.729 12.645 1.00 87.38 103 GLY A C 1
ATOM 841 O O . GLY A 1 103 ? 0.651 8.731 12.053 1.00 87.38 103 GLY A O 1
ATOM 842 N N . ARG A 1 104 ? -0.640 6.891 12.106 1.00 88.94 104 ARG A N 1
ATOM 843 C CA . ARG A 1 104 ? -1.297 7.065 10.799 1.00 88.94 104 ARG A CA 1
ATOM 844 C C . ARG A 1 104 ? -2.780 7.336 10.995 1.00 88.94 104 ARG A C 1
ATOM 846 O O . ARG A 1 104 ? -3.363 6.934 11.993 1.00 88.94 104 ARG A O 1
ATOM 853 N N . THR A 1 105 ? -3.417 7.992 10.032 1.00 87.81 105 THR A N 1
ATOM 854 C CA . THR A 1 105 ? -4.856 8.263 10.130 1.00 87.81 105 THR A CA 1
ATOM 855 C C . THR A 1 105 ? -5.670 6.959 10.076 1.00 87.81 105 THR A C 1
ATOM 857 O O . THR A 1 105 ? -5.286 6.036 9.351 1.00 87.81 105 THR A O 1
ATOM 860 N N . PRO A 1 106 ? -6.824 6.876 10.770 1.00 89.06 106 PRO A N 1
ATOM 861 C CA . PRO A 1 106 ? -7.730 5.726 10.680 1.00 89.06 106 PRO A CA 1
ATOM 862 C C . PRO A 1 106 ? -8.101 5.375 9.235 1.00 89.06 106 PRO A C 1
ATOM 864 O O . PRO A 1 106 ? -8.126 4.207 8.863 1.00 89.06 106 PRO A O 1
ATOM 867 N N . ASN A 1 107 ? -8.286 6.394 8.390 1.00 88.06 107 ASN A N 1
ATOM 868 C CA . ASN A 1 107 ? -8.525 6.224 6.959 1.00 88.06 107 ASN A CA 1
ATOM 869 C C . ASN A 1 107 ? -7.383 5.475 6.250 1.00 88.06 107 ASN A C 1
ATOM 871 O O . ASN A 1 107 ? -7.623 4.565 5.464 1.00 88.06 107 ASN A O 1
ATOM 875 N N . ALA A 1 108 ? -6.124 5.828 6.536 1.00 88.31 108 ALA A N 1
ATOM 876 C CA . ALA A 1 108 ? -4.978 5.163 5.922 1.00 88.31 108 ALA A CA 1
ATOM 877 C C . ALA A 1 108 ? -4.899 3.683 6.320 1.00 88.31 108 ALA A C 1
ATOM 879 O O . ALA A 1 108 ? -4.613 2.844 5.467 1.00 88.31 108 ALA A O 1
ATOM 880 N N . ILE A 1 109 ? -5.183 3.364 7.587 1.00 90.31 109 ILE A N 1
ATOM 881 C CA . ILE A 1 109 ? -5.261 1.979 8.065 1.00 90.31 109 ILE A CA 1
ATOM 882 C C . ILE A 1 109 ? -6.393 1.228 7.352 1.00 90.31 109 ILE A C 1
ATOM 884 O O . ILE A 1 109 ? -6.158 0.150 6.815 1.00 90.31 109 ILE A O 1
ATOM 888 N N . ALA A 1 110 ? -7.593 1.811 7.280 1.00 90.06 110 ALA A N 1
ATOM 889 C CA . ALA A 1 110 ? -8.744 1.182 6.635 1.00 90.06 110 ALA A CA 1
ATOM 890 C C . ALA A 1 110 ? -8.478 0.876 5.150 1.00 90.06 110 ALA A C 1
ATOM 892 O O . ALA A 1 110 ? -8.673 -0.251 4.701 1.00 90.06 110 ALA A O 1
ATOM 893 N N . LEU A 1 111 ? -7.930 1.840 4.401 1.00 89.38 111 LEU A N 1
ATOM 894 C CA . LEU A 1 111 ? -7.521 1.630 3.008 1.00 89.38 111 LEU A CA 1
ATOM 895 C C . LEU A 1 111 ? -6.462 0.532 2.871 1.00 89.38 111 LEU A C 1
ATOM 897 O O . LEU A 1 111 ? -6.453 -0.203 1.882 1.00 89.38 111 LEU A O 1
ATOM 901 N N . LYS A 1 112 ? -5.571 0.400 3.858 1.00 90.19 112 LYS A N 1
ATOM 902 C CA . LYS A 1 112 ? -4.566 -0.659 3.851 1.00 90.19 112 LYS A CA 1
ATOM 903 C C . LYS A 1 112 ? -5.198 -2.034 4.043 1.00 90.19 112 LYS A C 1
ATOM 905 O O . LYS A 1 112 ? -4.857 -2.944 3.296 1.00 90.19 112 LYS A O 1
ATOM 910 N N . ILE A 1 113 ? -6.155 -2.171 4.953 1.00 89.50 113 ILE A N 1
ATOM 911 C CA . ILE A 1 113 ? -6.906 -3.418 5.171 1.00 89.50 113 ILE A CA 1
ATOM 912 C C . ILE A 1 113 ? -7.687 -3.815 3.910 1.00 89.50 113 ILE A C 1
ATOM 914 O O . ILE A 1 113 ? -7.664 -4.976 3.508 1.00 89.50 113 ILE A O 1
ATOM 918 N N . VAL A 1 114 ? -8.293 -2.843 3.221 1.00 89.12 114 VAL A N 1
ATOM 919 C CA . VAL A 1 114 ? -8.929 -3.079 1.914 1.00 89.12 114 VAL A CA 1
ATOM 920 C C . VAL A 1 114 ? -7.913 -3.574 0.881 1.00 89.12 114 VAL A C 1
ATOM 922 O O . VAL A 1 114 ? -8.192 -4.519 0.150 1.00 89.12 114 VAL A O 1
ATOM 925 N N . SER A 1 115 ? -6.703 -3.002 0.846 1.00 85.75 115 SER A N 1
ATOM 926 C CA . SER A 1 115 ? -5.641 -3.467 -0.066 1.00 85.75 115 SER A CA 1
ATOM 927 C C . SER A 1 115 ? -5.149 -4.890 0.229 1.00 85.75 115 SER A C 1
ATOM 929 O O . SER A 1 115 ? -4.622 -5.541 -0.668 1.00 85.75 115 SER A O 1
ATOM 931 N N . LEU A 1 116 ? -5.340 -5.371 1.462 1.00 85.62 116 LEU A N 1
ATOM 932 C CA . LEU A 1 116 ? -5.042 -6.742 1.885 1.00 85.62 116 LEU A CA 1
ATOM 933 C C . LEU A 1 116 ? -6.174 -7.725 1.537 1.00 85.62 116 LEU A C 1
ATOM 935 O O . LEU A 1 116 ? -6.030 -8.924 1.736 1.00 85.62 116 LEU A O 1
ATOM 939 N N . GLY A 1 117 ? -7.297 -7.235 1.002 1.00 83.81 117 GLY A N 1
ATOM 940 C CA . GLY A 1 117 ? -8.403 -8.063 0.519 1.00 83.81 117 GLY A CA 1
ATOM 941 C C . GLY A 1 117 ? -9.346 -8.584 1.605 1.00 83.81 117 GLY A C 1
ATOM 942 O O . GLY A 1 117 ? -10.261 -9.336 1.284 1.00 83.81 117 GLY A O 1
ATOM 943 N N . ARG A 1 118 ? -9.166 -8.181 2.872 1.00 80.00 118 ARG A N 1
ATOM 944 C CA . ARG A 1 118 ? -10.054 -8.584 3.980 1.00 80.00 118 ARG A CA 1
ATOM 945 C C . ARG A 1 118 ? -11.359 -7.778 4.017 1.00 80.00 118 ARG A C 1
ATOM 947 O O . ARG A 1 118 ? -12.374 -8.297 4.460 1.00 80.00 118 ARG A O 1
ATOM 954 N N . CYS A 1 119 ? -11.357 -6.537 3.517 1.00 84.62 119 CYS A N 1
ATOM 955 C CA . CYS A 1 119 ? -12.540 -5.666 3.464 1.00 84.62 119 CYS A CA 1
ATOM 956 C C . CYS A 1 119 ? -12.718 -5.025 2.077 1.00 84.62 119 CYS A C 1
ATOM 958 O O . CYS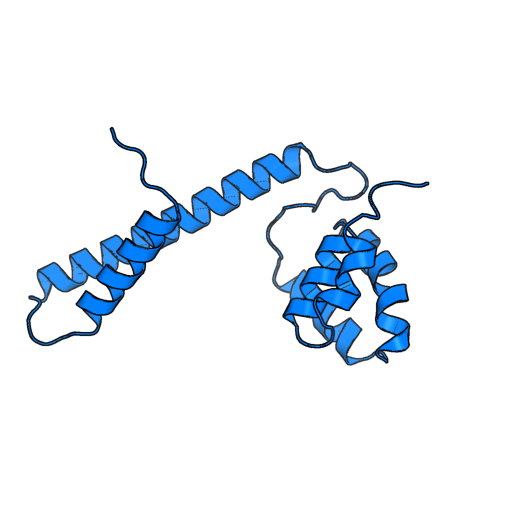 A 1 119 ? -11.781 -4.973 1.279 1.00 84.62 119 CYS A O 1
ATOM 960 N N . ASN A 1 120 ? -13.914 -4.501 1.790 1.00 86.56 120 ASN A N 1
ATOM 961 C CA . ASN A 1 120 ? -14.215 -3.793 0.542 1.00 86.56 120 ASN A CA 1
ATOM 962 C C . ASN A 1 120 ? -14.050 -2.266 0.681 1.00 86.56 120 ASN A C 1
ATOM 964 O O . ASN A 1 120 ? -13.937 -1.721 1.777 1.00 86.56 120 ASN A O 1
ATOM 968 N N . ALA A 1 121 ? -14.053 -1.555 -0.449 1.00 84.56 121 ALA A N 1
ATOM 969 C CA . ALA A 1 121 ? -13.925 -0.096 -0.456 1.00 84.56 121 ALA A CA 1
ATOM 970 C C . ALA A 1 121 ? -15.061 0.612 0.309 1.00 84.56 121 ALA A C 1
ATOM 972 O O . ALA A 1 121 ? -14.819 1.638 0.938 1.00 84.56 121 ALA A O 1
ATOM 973 N N . GLU A 1 122 ? -16.274 0.048 0.298 1.00 85.38 122 GLU A N 1
ATOM 974 C CA . GLU A 1 122 ? -17.441 0.597 1.005 1.00 85.38 122 GLU A CA 1
ATOM 975 C C . GLU A 1 122 ? -17.264 0.568 2.528 1.00 85.38 122 GLU A C 1
ATOM 977 O O . GLU A 1 122 ? -17.653 1.513 3.210 1.00 85.38 122 GLU A O 1
ATOM 982 N N . TRP A 1 123 ? -16.602 -0.460 3.064 1.00 87.56 123 TRP A N 1
ATOM 983 C CA . TRP A 1 123 ? -16.265 -0.553 4.484 1.00 87.56 123 TRP A CA 1
ATOM 984 C C . TRP A 1 123 ? -15.280 0.539 4.936 1.00 87.56 123 TRP A C 1
ATOM 986 O O . TRP A 1 123 ? -15.304 0.954 6.092 1.00 87.56 123 TRP A O 1
ATOM 996 N N . ALA A 1 124 ? -14.433 1.052 4.037 1.00 86.62 124 ALA A N 1
ATOM 997 C CA . ALA A 1 124 ? -13.468 2.103 4.366 1.00 86.62 124 ALA A CA 1
ATOM 998 C C . ALA A 1 124 ? -14.060 3.529 4.332 1.00 86.62 124 ALA A C 1
ATOM 1000 O O . ALA A 1 124 ? -13.488 4.446 4.928 1.00 86.62 124 ALA A O 1
ATOM 1001 N N . GLU A 1 125 ? -15.204 3.741 3.671 1.00 85.31 125 GLU A N 1
ATOM 1002 C CA . GLU A 1 125 ? -15.835 5.063 3.517 1.00 85.31 125 GLU A CA 1
ATOM 1003 C C . GLU A 1 125 ? -16.135 5.785 4.850 1.00 85.31 125 GLU A C 1
ATOM 1005 O O . GLU A 1 125 ? -15.829 6.978 4.948 1.00 85.31 125 GLU A O 1
ATOM 1010 N N . PRO A 1 126 ? -16.619 5.120 5.922 1.00 84.62 126 PRO A N 1
ATOM 1011 C CA . PRO A 1 126 ? -16.821 5.755 7.226 1.00 84.62 126 PRO A CA 1
ATOM 1012 C C . PRO A 1 126 ? -15.550 6.370 7.824 1.00 84.62 126 PRO A C 1
ATOM 1014 O O . PRO A 1 126 ? -15.628 7.317 8.604 1.00 84.62 126 PRO A O 1
ATOM 1017 N N . PHE A 1 127 ? -14.366 5.865 7.468 1.00 82.75 127 PHE A N 1
ATOM 1018 C CA . PHE A 1 127 ? -13.089 6.379 7.968 1.00 82.75 127 PHE A CA 1
ATOM 1019 C C . PHE A 1 127 ? -12.566 7.559 7.151 1.00 82.75 127 PHE A C 1
ATOM 1021 O O . PHE A 1 127 ? -11.739 8.324 7.648 1.00 82.75 127 PHE A O 1
ATOM 1028 N N . ARG A 1 128 ? -13.071 7.753 5.928 1.00 76.31 128 ARG A N 1
ATOM 1029 C CA . ARG A 1 128 ? -12.642 8.806 5.001 1.00 76.31 128 ARG A CA 1
ATOM 1030 C C . ARG A 1 128 ? -12.870 10.215 5.547 1.00 76.31 128 ARG A C 1
ATOM 1032 O O . ARG A 1 128 ? -12.037 11.090 5.322 1.00 76.31 128 ARG A O 1
ATOM 1039 N N . ASN A 1 129 ? -13.956 10.394 6.299 1.00 64.44 129 ASN A N 1
ATOM 1040 C CA . ASN A 1 129 ? -14.368 11.672 6.881 1.00 64.44 129 ASN A CA 1
ATOM 1041 C C . ASN A 1 129 ? -14.153 11.770 8.400 1.00 64.44 129 ASN A C 1
ATOM 1043 O O . ASN A 1 129 ? -14.472 12.808 8.970 1.00 64.44 129 ASN A O 1
ATOM 1047 N N . LYS A 1 130 ? -13.573 10.759 9.071 1.00 60.38 130 LYS A N 1
ATOM 1048 C CA . LYS A 1 130 ? -13.218 10.826 10.508 1.00 60.38 130 LYS A CA 1
ATOM 1049 C C . LYS A 1 130 ? -11.972 11.702 10.759 1.00 60.38 130 LYS A C 1
ATOM 1051 O O . LYS A 1 130 ? -11.075 11.334 11.515 1.00 60.38 130 LYS A O 1
ATOM 1056 N N . HIS A 1 131 ? -11.891 12.862 10.107 1.00 45.62 131 HIS A N 1
ATOM 1057 C CA . HIS A 1 131 ? -11.006 13.933 10.539 1.00 45.62 131 HIS A CA 1
ATOM 1058 C C . HIS A 1 131 ? -11.712 14.706 11.658 1.00 45.62 131 HIS A C 1
ATOM 1060 O O . HIS A 1 131 ? -12.608 15.494 11.392 1.00 45.62 131 HIS A O 1
ATOM 1066 N N . VAL A 1 132 ? -11.215 14.502 12.882 1.00 49.44 132 VAL A N 1
ATOM 1067 C CA . VAL A 1 132 ? -11.328 15.421 14.025 1.00 49.44 132 VAL A CA 1
ATOM 1068 C C . VAL A 1 132 ? -12.721 15.539 14.655 1.00 49.44 132 VAL A C 1
ATOM 1070 O O . VAL A 1 132 ? -13.448 16.466 14.344 1.00 49.44 132 VAL A O 1
ATOM 1073 N N . GLU A 1 133 ? -13.012 14.697 15.648 1.00 37.50 133 GLU A N 1
ATOM 1074 C CA . GLU A 1 133 ? -13.583 15.167 16.921 1.00 37.50 133 GLU A CA 1
ATOM 1075 C C . GLU A 1 133 ? -12.985 14.332 18.061 1.00 37.50 133 GLU A C 1
ATOM 1077 O O . GLU A 1 133 ? -13.229 13.133 18.160 1.00 37.50 133 GLU A O 1
ATOM 1082 N N . GLU A 1 134 ? -12.073 14.968 18.801 1.00 36.84 134 GLU A N 1
ATOM 1083 C CA . GLU A 1 134 ? -11.950 15.006 20.275 1.00 36.84 134 GLU A CA 1
ATOM 1084 C C . GLU A 1 134 ? -10.718 15.839 20.641 1.00 36.84 134 GLU A C 1
ATOM 1086 O O . GLU A 1 134 ? -9.611 15.540 20.131 1.00 36.84 134 GLU A O 1
#

Sequence (134 aa):
MPKLTKKQFESLRIKLSDLLVCYDFVPAEDREILRSAIRIADSIEIQADKERAEEKAKKADPRYPNAGIPWQDEEYTLVHDLIDNIPDEEIESHVTWLAKKLGRTPNAI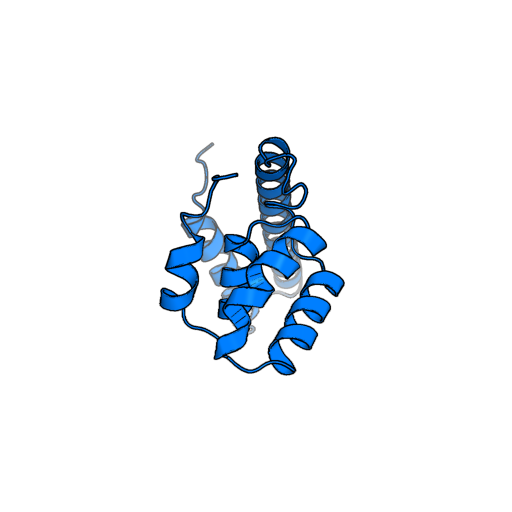ALKIVSLGRCNAEWAEPFRNKHVEE

pLDDT: mean 80.74, std 10.83, range [36.84, 90.31]

Solvent-accessible surface area (backbone atoms only — not comparable to full-atom values): 7753 Å² total; per-residue (Å²): 131,90,80,81,48,72,70,58,49,54,53,48,54,49,52,56,51,51,58,63,68,56,64,89,81,65,54,76,68,59,48,53,51,49,52,49,51,49,54,51,53,54,50,51,51,54,50,54,52,48,54,52,17,51,58,39,33,76,68,34,53,86,82,17,64,42,25,55,49,82,86,49,71,67,60,49,50,54,52,50,60,52,58,73,75,49,59,81,87,52,49,67,70,46,30,58,54,50,14,63,75,64,18,28,45,43,31,60,48,35,51,48,44,29,73,69,67,81,45,53,73,75,74,33,51,74,35,68,71,69,74,82,91,132

Radius of gyration: 20.01 Å; Cα contacts (8 Å, |Δi|>4): 88; chains: 1; bounding box: 41×36×54 Å